Protein AF-A0A925GHF1-F1 (afdb_monomer_lite)

Sequence (136 aa):
MNEKDTELIEQYLLGELVHDRLQEVEVRLITDERFRQEVDVQRAIVRQAKKMGREELRQRLQRLEERLNPPTGQGPDGETRQVAPHPAAAPTPANTHPNPFRSFAIAASVLLVLVAGMVYLCKQQDSPSPVADESR

Radius of gyration: 30.59 Å; chains: 1; bounding box: 52×55×96 Å

Secondary structure (DSSP, 8-state):
--HHHHHHHHHHHHT---HHHHHHHHHHHHH-HHHHHHHHHHHHHHHHHHHHHHHHHHHHHHHHHHHHS------------------------------THHHHHHHHHHHHHHHHHHHHHHHHHTS---------

Structure (mmCIF, N/CA/C/O backbone):
data_AF-A0A925GHF1-F1
#
_entry.id   AF-A0A925GHF1-F1
#
loop_
_atom_site.group_PDB
_atom_site.id
_atom_site.type_symbol
_atom_site.label_atom_id
_atom_site.label_alt_id
_atom_site.label_comp_id
_atom_site.label_asym_id
_atom_site.label_entity_id
_atom_site.label_seq_id
_atom_site.pdbx_PDB_ins_code
_atom_site.Cartn_x
_atom_site.Cartn_y
_atom_site.Cartn_z
_atom_site.occupancy
_atom_site.B_iso_or_equiv
_atom_site.auth_seq_id
_atom_site.auth_comp_id
_atom_site.auth_asym_id
_atom_site.auth_atom_id
_atom_site.pdbx_PDB_model_num
ATOM 1 N N . MET A 1 1 ? 12.070 9.728 -4.502 1.00 60.97 1 MET A N 1
ATOM 2 C CA . MET A 1 1 ? 10.871 8.898 -4.709 1.00 60.97 1 MET A CA 1
ATOM 3 C C . MET A 1 1 ? 10.199 9.488 -5.927 1.00 60.97 1 MET A C 1
ATOM 5 O O . MET A 1 1 ? 10.114 10.710 -5.985 1.00 60.97 1 MET A O 1
ATOM 9 N N . ASN A 1 2 ? 9.916 8.686 -6.944 1.00 82.81 2 ASN A N 1
ATOM 10 C CA . ASN A 1 2 ? 9.336 9.189 -8.183 1.00 82.81 2 ASN A CA 1
ATOM 11 C C . ASN A 1 2 ? 7.816 9.114 -8.031 1.00 82.81 2 ASN A C 1
ATOM 13 O O . ASN A 1 2 ? 7.300 8.036 -7.764 1.00 82.81 2 ASN A O 1
ATOM 17 N N . GLU A 1 3 ? 7.106 10.230 -8.169 1.00 84.81 3 GLU A N 1
ATOM 18 C CA . GLU A 1 3 ? 5.647 10.278 -7.959 1.00 84.81 3 GLU A CA 1
ATOM 19 C C . GLU A 1 3 ? 4.903 9.276 -8.854 1.00 84.81 3 GLU A C 1
ATOM 21 O O . GLU A 1 3 ? 3.932 8.654 -8.431 1.00 84.81 3 GLU A O 1
ATOM 26 N N . LYS A 1 4 ? 5.438 9.035 -10.057 1.00 87.88 4 LYS A N 1
ATOM 27 C CA . LYS A 1 4 ? 4.922 8.038 -11.002 1.00 87.88 4 LYS A CA 1
ATOM 28 C C . LYS A 1 4 ? 5.056 6.600 -10.501 1.00 87.88 4 LYS A C 1
ATOM 30 O O . LYS A 1 4 ? 4.205 5.773 -10.807 1.00 87.88 4 LYS A O 1
ATOM 35 N N . ASP A 1 5 ? 6.121 6.299 -9.759 1.00 90.12 5 ASP A N 1
ATOM 36 C CA . ASP A 1 5 ? 6.316 4.964 -9.188 1.00 90.12 5 ASP A CA 1
ATOM 37 C C . ASP A 1 5 ? 5.340 4.740 -8.033 1.00 90.12 5 ASP A C 1
ATOM 39 O O . ASP A 1 5 ? 4.746 3.670 -7.947 1.00 90.12 5 ASP A O 1
ATOM 43 N N . THR A 1 6 ? 5.095 5.764 -7.209 1.00 91.81 6 THR A N 1
ATOM 44 C CA . THR A 1 6 ? 4.091 5.695 -6.141 1.00 91.81 6 THR A CA 1
ATOM 45 C C . THR A 1 6 ? 2.708 5.357 -6.698 1.00 91.81 6 THR A C 1
ATOM 47 O O . THR A 1 6 ? 2.098 4.390 -6.252 1.00 91.81 6 THR A O 1
ATOM 50 N N . GLU A 1 7 ? 2.241 6.095 -7.710 1.00 93.31 7 GLU A N 1
ATOM 51 C CA . GLU A 1 7 ? 0.925 5.869 -8.326 1.00 93.31 7 GLU A CA 1
ATOM 52 C C . GLU A 1 7 ? 0.814 4.467 -8.951 1.00 93.31 7 GLU A C 1
ATOM 54 O O . GLU A 1 7 ? -0.194 3.774 -8.791 1.00 93.31 7 GLU A O 1
ATOM 59 N N . LEU A 1 8 ? 1.874 4.008 -9.624 1.00 93.81 8 LEU A N 1
ATOM 60 C CA . LEU A 1 8 ? 1.917 2.678 -10.228 1.00 93.81 8 LEU A CA 1
ATOM 61 C C . LEU A 1 8 ? 1.814 1.566 -9.170 1.00 93.81 8 LEU A C 1
ATOM 63 O O . LEU A 1 8 ? 1.101 0.580 -9.369 1.00 93.81 8 LEU A O 1
ATOM 67 N N . ILE A 1 9 ? 2.503 1.727 -8.036 1.00 95.00 9 ILE A N 1
ATOM 68 C CA . ILE A 1 9 ? 2.452 0.778 -6.917 1.00 95.00 9 ILE A CA 1
ATOM 69 C C . ILE A 1 9 ? 1.063 0.780 -6.272 1.00 95.00 9 ILE A C 1
ATOM 71 O O . ILE A 1 9 ? 0.543 -0.290 -5.953 1.00 95.00 9 ILE A O 1
ATOM 75 N N . GLU A 1 10 ? 0.432 1.942 -6.108 1.00 94.06 10 GLU A N 1
ATOM 76 C CA . GLU A 1 10 ? -0.927 2.039 -5.567 1.00 94.06 10 GLU A CA 1
ATOM 77 C C . GLU A 1 10 ? -1.930 1.283 -6.446 1.00 94.06 10 GLU A C 1
ATOM 79 O O . GLU A 1 10 ? -2.631 0.395 -5.952 1.00 94.06 10 GLU A O 1
ATOM 84 N N . GLN A 1 11 ? -1.930 1.543 -7.757 1.00 94.88 11 GLN A N 1
ATOM 85 C CA . GLN A 1 11 ? -2.785 0.834 -8.716 1.00 94.88 11 GLN A CA 1
ATOM 86 C C . GLN A 1 11 ? -2.514 -0.680 -8.706 1.00 94.88 11 GLN A C 1
ATOM 88 O O . GLN A 1 11 ? -3.450 -1.484 -8.754 1.00 94.88 11 GLN A O 1
ATOM 93 N N . TYR A 1 12 ? -1.245 -1.090 -8.583 1.00 95.56 12 TYR A N 1
ATOM 94 C CA . TYR A 1 12 ? -0.863 -2.499 -8.448 1.00 95.56 12 TYR A CA 1
ATOM 95 C C . TYR A 1 12 ? -1.446 -3.142 -7.183 1.00 95.56 12 TYR A C 1
ATOM 97 O O . TYR A 1 12 ? -2.026 -4.226 -7.246 1.00 95.56 12 TYR A O 1
ATOM 105 N N . LEU A 1 13 ? -1.330 -2.483 -6.027 1.00 94.94 13 LEU A N 1
ATOM 106 C CA . LEU A 1 13 ? -1.819 -3.006 -4.746 1.00 94.94 13 LEU A CA 1
ATOM 107 C C . LEU A 1 13 ? -3.351 -3.024 -4.644 1.00 94.94 13 LEU A C 1
ATOM 109 O O . LEU A 1 13 ? -3.899 -3.827 -3.878 1.00 94.94 13 LEU A O 1
ATOM 113 N N . LEU A 1 14 ? -4.030 -2.155 -5.393 1.00 93.50 14 LEU A N 1
ATOM 114 C CA . LEU A 1 14 ? -5.487 -2.135 -5.526 1.00 93.50 14 LEU A CA 1
ATOM 115 C C . LEU A 1 14 ? -6.008 -3.147 -6.560 1.00 93.50 14 LEU A C 1
ATOM 117 O O . LEU A 1 14 ? -7.182 -3.508 -6.505 1.00 93.50 14 LEU A O 1
ATOM 121 N N . GLY A 1 15 ? -5.143 -3.667 -7.437 1.00 93.12 15 GLY A N 1
ATOM 122 C CA . GLY A 1 15 ? -5.532 -4.581 -8.516 1.00 93.12 15 GLY A CA 1
ATOM 123 C C . GLY A 1 15 ? -6.210 -3.873 -9.692 1.00 93.12 15 GLY A C 1
ATOM 124 O O . GLY A 1 15 ? -6.980 -4.494 -10.417 1.00 93.12 15 GLY A O 1
ATOM 125 N N . GLU A 1 16 ? -5.939 -2.580 -9.867 1.00 94.75 16 GLU A N 1
ATOM 126 C CA . GLU A 1 16 ? -6.549 -1.720 -10.891 1.00 94.75 16 GLU A CA 1
ATOM 127 C C . GLU A 1 16 ? -5.707 -1.634 -12.175 1.00 94.75 16 GLU A C 1
ATOM 129 O O . GLU A 1 16 ? -6.120 -1.022 -13.160 1.00 94.75 16 GLU A O 1
ATOM 134 N N . LEU A 1 17 ? -4.524 -2.258 -12.192 1.00 92.38 17 LEU A N 1
ATOM 135 C CA . LEU A 1 17 ? -3.661 -2.272 -13.369 1.00 92.38 17 LEU A CA 1
ATOM 136 C C . LEU A 1 17 ? -4.218 -3.155 -14.489 1.00 92.38 17 LEU A C 1
ATOM 138 O O . LEU A 1 17 ? -4.564 -4.320 -14.297 1.00 92.38 17 LEU A O 1
ATOM 142 N N . VAL A 1 18 ? -4.204 -2.599 -15.699 1.00 92.62 18 VAL A N 1
ATOM 143 C CA . VAL A 1 18 ? -4.401 -3.338 -16.951 1.00 92.62 18 VAL A CA 1
ATOM 144 C C . VAL A 1 18 ? -3.192 -4.224 -17.273 1.00 92.62 18 VAL A C 1
ATOM 146 O O . VAL A 1 18 ? -2.076 -3.955 -16.828 1.00 92.62 18 VAL A O 1
ATOM 149 N N . HIS A 1 19 ? -3.419 -5.271 -18.072 1.00 86.88 19 HIS A N 1
ATOM 150 C CA . HIS A 1 19 ? -2.485 -6.385 -18.284 1.00 86.88 19 HIS A CA 1
ATOM 151 C C . HIS A 1 19 ? -1.055 -5.954 -18.661 1.00 86.88 19 HIS A C 1
ATOM 153 O O . HIS A 1 19 ? -0.101 -6.399 -18.029 1.00 86.88 19 HIS A O 1
ATOM 159 N N . ASP A 1 20 ? -0.904 -5.023 -19.608 1.00 88.31 20 ASP A N 1
ATOM 160 C CA . ASP A 1 20 ? 0.414 -4.571 -20.079 1.00 88.31 20 ASP A CA 1
ATOM 161 C C . ASP A 1 20 ? 1.232 -3.888 -18.969 1.00 88.31 20 ASP A C 1
ATOM 163 O O . ASP A 1 20 ? 2.431 -4.124 -18.822 1.00 88.31 20 ASP A O 1
ATOM 167 N N . ARG A 1 21 ? 0.574 -3.076 -18.132 1.00 91.25 21 ARG A N 1
ATOM 168 C CA . ARG A 1 21 ? 1.228 -2.392 -17.004 1.00 91.25 21 ARG A CA 1
ATOM 169 C C . ARG A 1 21 ? 1.477 -3.324 -15.826 1.00 91.25 21 ARG A C 1
ATOM 171 O O . ARG A 1 21 ? 2.441 -3.137 -15.090 1.00 91.25 21 ARG A O 1
ATOM 178 N N . LEU A 1 22 ? 0.623 -4.330 -15.641 1.00 94.69 22 LEU A N 1
ATOM 179 C CA . LEU A 1 22 ? 0.842 -5.362 -14.634 1.00 94.69 22 LEU A CA 1
ATOM 180 C C . LEU A 1 22 ? 2.139 -6.125 -14.929 1.00 94.69 22 LEU A C 1
ATOM 182 O O . LEU A 1 22 ? 2.965 -6.285 -14.034 1.00 94.69 22 LEU A O 1
ATOM 186 N N . GLN A 1 23 ? 2.349 -6.516 -16.188 1.00 95.00 23 GLN A N 1
ATOM 187 C CA . GLN A 1 23 ? 3.566 -7.209 -16.602 1.00 95.00 23 GLN A CA 1
ATOM 188 C C . GLN A 1 23 ? 4.819 -6.343 -16.398 1.00 95.00 23 GLN A C 1
ATOM 190 O O . GLN A 1 23 ? 5.843 -6.844 -15.933 1.00 95.00 23 GLN A O 1
ATOM 195 N N . GLU A 1 24 ? 4.743 -5.039 -16.684 1.00 93.25 24 GLU A N 1
ATOM 196 C CA . GLU A 1 24 ? 5.834 -4.097 -16.402 1.00 93.25 24 GLU A CA 1
ATOM 197 C C . GLU A 1 24 ? 6.206 -4.092 -14.911 1.00 93.25 24 GLU A C 1
ATOM 199 O O . GLU A 1 24 ? 7.380 -4.220 -14.556 1.00 93.25 24 GLU A O 1
ATOM 204 N N . VAL A 1 25 ? 5.208 -3.994 -14.031 1.00 95.19 25 VAL A N 1
ATOM 205 C CA . VAL A 1 25 ? 5.411 -4.014 -12.577 1.00 95.19 25 VAL A CA 1
ATOM 206 C C . VAL A 1 25 ? 6.000 -5.344 -12.116 1.00 95.19 25 VAL A C 1
ATOM 208 O O . VAL A 1 25 ? 6.928 -5.348 -11.310 1.00 95.19 25 VAL A O 1
ATOM 211 N N . GLU A 1 26 ? 5.517 -6.472 -12.636 1.00 94.94 26 GLU A N 1
ATOM 212 C CA . GLU A 1 26 ? 6.041 -7.802 -12.305 1.00 94.94 26 GLU A CA 1
ATOM 213 C C . GLU A 1 26 ? 7.509 -7.964 -12.706 1.00 94.94 26 GLU A C 1
ATOM 215 O O . GLU A 1 26 ? 8.312 -8.468 -11.918 1.00 94.94 26 GLU A O 1
ATOM 220 N N . VAL A 1 27 ? 7.890 -7.476 -13.889 1.00 96.00 27 VAL A N 1
ATOM 221 C CA . VAL A 1 27 ? 9.293 -7.465 -14.320 1.00 96.00 27 VAL A CA 1
ATOM 222 C C . VAL A 1 27 ? 10.124 -6.579 -13.393 1.00 96.00 27 VAL A C 1
ATOM 224 O O . VAL A 1 27 ? 11.174 -7.016 -12.917 1.00 96.00 27 VAL A O 1
ATOM 227 N N . ARG A 1 28 ? 9.652 -5.365 -13.079 1.00 95.62 28 ARG A N 1
ATOM 228 C CA . ARG A 1 28 ? 10.356 -4.433 -12.181 1.00 95.62 28 ARG A CA 1
ATOM 229 C C . ARG A 1 28 ? 10.504 -4.976 -10.762 1.00 95.62 28 ARG A C 1
ATOM 231 O O . ARG A 1 28 ? 11.542 -4.771 -10.150 1.00 95.62 28 ARG A O 1
ATOM 238 N N . LEU A 1 29 ? 9.530 -5.722 -10.244 1.00 96.62 29 LEU A N 1
ATOM 239 C CA . LEU A 1 29 ? 9.633 -6.379 -8.933 1.00 96.62 29 LEU A CA 1
ATOM 240 C C . LEU A 1 29 ? 10.783 -7.394 -8.855 1.00 96.62 29 LEU A C 1
ATOM 242 O O . LEU A 1 29 ? 11.307 -7.649 -7.767 1.00 96.62 29 LEU A O 1
ATOM 246 N N . ILE A 1 30 ? 11.162 -7.987 -9.989 1.00 97.12 30 ILE A N 1
ATOM 247 C CA . ILE A 1 30 ? 12.254 -8.961 -10.077 1.00 97.12 30 ILE A CA 1
ATOM 248 C C . ILE A 1 30 ? 13.593 -8.249 -10.287 1.00 97.12 30 ILE A C 1
ATOM 250 O O . ILE A 1 30 ? 14.593 -8.641 -9.687 1.00 97.12 30 ILE A O 1
ATOM 254 N N . THR A 1 31 ? 13.619 -7.227 -11.143 1.00 97.06 31 THR A N 1
ATOM 255 C CA . THR A 1 31 ? 14.861 -6.600 -11.619 1.00 97.06 31 THR A CA 1
ATOM 256 C C . THR A 1 31 ? 15.300 -5.382 -10.808 1.00 97.06 31 THR A C 1
ATOM 258 O O . THR A 1 31 ? 16.494 -5.096 -10.757 1.00 97.06 31 THR A O 1
ATOM 261 N N . ASP A 1 32 ? 14.370 -4.682 -10.158 1.00 97.06 32 ASP A N 1
ATOM 262 C CA . ASP A 1 32 ? 14.619 -3.458 -9.398 1.00 97.06 32 ASP A CA 1
ATOM 263 C C . ASP A 1 32 ? 14.347 -3.683 -7.903 1.00 97.06 32 ASP A C 1
ATOM 265 O O . ASP A 1 32 ? 13.215 -3.672 -7.412 1.00 97.06 32 ASP A O 1
ATOM 269 N N . GLU A 1 33 ? 15.431 -3.874 -7.150 1.00 96.44 33 GLU A N 1
ATOM 270 C CA . GLU A 1 33 ? 15.378 -4.092 -5.705 1.00 96.44 33 GLU A CA 1
ATOM 271 C C . GLU A 1 33 ? 14.808 -2.890 -4.942 1.00 96.44 33 GLU A C 1
ATOM 273 O O . GLU A 1 33 ? 14.079 -3.074 -3.964 1.00 96.44 33 GLU A O 1
ATOM 278 N N . ARG A 1 34 ? 15.085 -1.662 -5.391 1.00 94.69 34 ARG A N 1
ATOM 279 C CA . ARG A 1 34 ? 14.562 -0.460 -4.735 1.00 94.69 34 ARG A CA 1
ATOM 280 C C . ARG A 1 34 ? 13.049 -0.387 -4.903 1.00 94.69 34 ARG A C 1
ATOM 282 O O . ARG A 1 34 ? 12.341 -0.148 -3.927 1.00 94.69 34 ARG A O 1
ATOM 289 N N . PHE A 1 35 ? 12.566 -0.631 -6.118 1.00 95.69 35 PHE A N 1
ATOM 290 C CA . PHE A 1 35 ? 11.136 -0.682 -6.410 1.00 95.69 35 PHE A CA 1
ATOM 291 C C . PHE A 1 35 ? 10.436 -1.783 -5.601 1.00 95.69 35 PHE A C 1
ATOM 293 O O . PHE A 1 35 ? 9.391 -1.544 -4.997 1.00 95.69 35 PHE A O 1
ATOM 300 N N . ARG A 1 36 ? 11.047 -2.970 -5.492 1.00 96.50 36 ARG A N 1
ATOM 301 C CA . ARG A 1 36 ? 10.535 -4.062 -4.649 1.00 96.50 36 ARG A CA 1
ATOM 302 C C . ARG A 1 36 ? 10.404 -3.659 -3.180 1.00 96.50 36 ARG A C 1
ATOM 304 O O . ARG A 1 36 ? 9.355 -3.888 -2.581 1.00 96.50 36 ARG A O 1
ATOM 311 N N . GLN A 1 37 ? 11.438 -3.043 -2.606 1.00 96.44 37 GLN A N 1
ATOM 312 C CA . GLN A 1 37 ? 11.399 -2.568 -1.218 1.00 96.44 37 GLN A CA 1
ATOM 313 C C . GLN A 1 37 ? 10.271 -1.551 -1.003 1.00 96.44 37 GLN A C 1
ATOM 315 O O . GLN A 1 37 ? 9.580 -1.595 0.014 1.00 96.44 37 GLN A O 1
ATOM 320 N N . GLU A 1 38 ? 10.046 -0.664 -1.970 1.00 94.25 38 GLU A N 1
ATOM 321 C CA . GLU A 1 38 ? 8.968 0.321 -1.918 1.00 94.25 38 GLU A CA 1
ATOM 322 C C . GLU A 1 38 ? 7.581 -0.338 -1.936 1.00 94.25 38 GLU A C 1
ATOM 324 O O . GLU A 1 38 ? 6.736 -0.038 -1.086 1.00 94.25 38 GLU A O 1
ATOM 329 N N . VAL A 1 39 ? 7.376 -1.309 -2.830 1.00 96.38 39 VAL A N 1
ATOM 330 C CA . VAL A 1 39 ? 6.145 -2.112 -2.892 1.00 96.38 39 VAL A CA 1
ATOM 331 C C . VAL A 1 39 ? 5.906 -2.847 -1.575 1.00 96.38 39 VAL A C 1
ATOM 333 O O . VAL A 1 39 ? 4.775 -2.877 -1.085 1.00 96.38 39 VAL A O 1
ATOM 336 N N . ASP A 1 40 ? 6.946 -3.413 -0.964 1.00 96.81 40 ASP A N 1
ATOM 337 C CA . ASP A 1 40 ? 6.827 -4.135 0.303 1.00 96.81 40 ASP A CA 1
ATOM 338 C C . ASP A 1 40 ? 6.425 -3.222 1.467 1.00 96.81 40 ASP A C 1
ATOM 340 O O . ASP A 1 40 ? 5.558 -3.594 2.271 1.00 96.81 40 ASP A O 1
ATOM 344 N N . VAL A 1 41 ? 6.989 -2.011 1.533 1.00 96.44 41 VAL A N 1
ATOM 345 C CA . VAL A 1 41 ? 6.606 -0.994 2.524 1.00 96.44 41 VAL A CA 1
ATOM 346 C C . VAL A 1 41 ? 5.139 -0.609 2.351 1.00 96.44 41 VAL A C 1
ATOM 348 O O . VAL A 1 41 ? 4.361 -0.699 3.306 1.00 96.44 41 VAL A O 1
ATOM 351 N N . GLN A 1 42 ? 4.720 -0.251 1.136 1.00 95.50 42 GLN A N 1
ATOM 352 C CA . GLN A 1 42 ? 3.329 0.127 0.879 1.00 95.50 42 GLN A CA 1
ATOM 353 C C . GLN A 1 42 ? 2.361 -1.038 1.145 1.00 95.50 42 GLN A C 1
ATOM 355 O O . GLN A 1 42 ? 1.319 -0.869 1.785 1.00 95.50 42 GLN A O 1
ATOM 360 N N . ARG A 1 43 ? 2.734 -2.267 0.774 1.00 96.44 43 ARG A N 1
ATOM 361 C CA . ARG A 1 43 ? 1.960 -3.480 1.066 1.00 96.44 43 ARG A CA 1
ATOM 362 C C . ARG A 1 43 ? 1.828 -3.731 2.568 1.00 96.44 43 ARG A C 1
ATOM 364 O O . ARG A 1 43 ? 0.791 -4.226 3.020 1.00 96.44 43 ARG A O 1
ATOM 371 N N .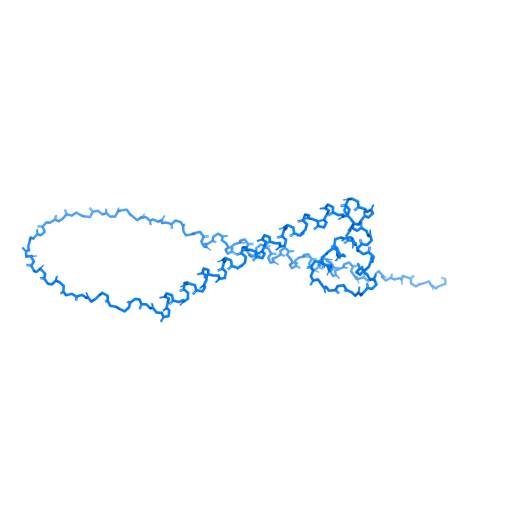 ALA A 1 44 ? 2.854 -3.440 3.366 1.00 96.44 44 ALA A N 1
ATOM 372 C CA . ALA A 1 44 ? 2.772 -3.529 4.822 1.00 96.44 44 ALA A CA 1
ATOM 373 C C . ALA A 1 44 ? 1.777 -2.506 5.391 1.00 96.44 44 ALA A C 1
ATOM 375 O O . ALA A 1 44 ? 0.913 -2.883 6.188 1.00 96.44 44 ALA A O 1
ATOM 376 N N . ILE A 1 45 ? 1.830 -1.259 4.913 1.00 95.44 45 ILE A N 1
ATOM 377 C CA . ILE A 1 45 ? 0.906 -0.187 5.310 1.00 95.44 45 ILE A CA 1
ATOM 378 C C . ILE A 1 45 ? -0.541 -0.578 4.989 1.00 95.44 45 ILE A C 1
ATOM 380 O O . ILE A 1 45 ? -1.389 -0.586 5.883 1.00 95.44 45 ILE A O 1
ATOM 384 N N . VAL A 1 46 ? -0.822 -0.996 3.750 1.00 93.56 46 VAL A N 1
ATOM 385 C CA . VAL A 1 46 ? -2.170 -1.407 3.319 1.00 93.56 46 VAL A CA 1
ATOM 386 C C . VAL A 1 46 ? -2.692 -2.579 4.155 1.00 93.56 46 VAL A C 1
ATOM 388 O O . VAL A 1 46 ? -3.851 -2.579 4.578 1.00 93.56 46 VAL A O 1
ATOM 391 N N . ARG A 1 47 ? -1.852 -3.584 4.440 1.00 95.19 47 ARG A N 1
ATOM 392 C CA . ARG A 1 47 ? -2.241 -4.724 5.289 1.00 95.19 47 ARG A CA 1
ATOM 393 C C . ARG A 1 47 ? -2.589 -4.286 6.709 1.00 95.19 47 ARG A C 1
ATOM 395 O O . ARG A 1 47 ? -3.595 -4.753 7.250 1.00 95.19 47 ARG A O 1
ATOM 402 N N . GLN A 1 48 ? -1.794 -3.395 7.295 1.00 96.38 48 GLN A N 1
ATOM 403 C CA . GLN A 1 48 ? -2.031 -2.889 8.643 1.00 96.38 48 GLN A CA 1
ATOM 404 C C . GLN A 1 48 ? -3.303 -2.035 8.706 1.00 96.38 48 GLN A C 1
ATOM 406 O O . GLN A 1 48 ? -4.137 -2.262 9.582 1.00 96.38 48 GLN A O 1
ATOM 411 N N . ALA A 1 49 ? -3.507 -1.137 7.740 1.00 94.44 49 ALA A N 1
ATOM 412 C CA . ALA A 1 49 ? -4.719 -0.328 7.634 1.00 94.44 49 ALA A CA 1
ATOM 413 C C . ALA A 1 49 ? -5.975 -1.208 7.511 1.00 94.44 49 ALA A C 1
ATOM 415 O O . ALA A 1 49 ? -6.932 -1.036 8.265 1.00 94.44 49 ALA A O 1
ATOM 416 N N . LYS A 1 50 ? -5.944 -2.235 6.647 1.00 94.56 50 LYS A N 1
ATOM 417 C CA . LYS A 1 50 ? -7.040 -3.214 6.517 1.00 94.56 50 LYS A CA 1
ATOM 418 C C . LYS A 1 50 ? -7.298 -3.967 7.824 1.00 94.56 50 LYS A C 1
ATOM 420 O O . LYS A 1 50 ? -8.450 -4.214 8.172 1.00 94.56 50 LYS A O 1
ATOM 425 N N . LYS A 1 51 ? -6.250 -4.350 8.561 1.00 96.44 51 LYS A N 1
ATOM 426 C CA . LYS A 1 51 ? -6.391 -5.028 9.858 1.00 96.44 51 LYS A CA 1
ATOM 427 C C . LYS A 1 51 ? -7.064 -4.123 10.890 1.00 96.44 51 LYS A C 1
ATOM 429 O O . LYS A 1 51 ? -8.015 -4.563 11.529 1.00 96.44 51 LYS A O 1
ATOM 434 N N . MET A 1 52 ? -6.598 -2.883 11.020 1.00 95.75 52 MET A N 1
ATOM 435 C CA . MET A 1 52 ? -7.161 -1.907 11.954 1.00 95.75 52 MET A CA 1
ATOM 436 C C . MET A 1 52 ? -8.613 -1.572 11.613 1.00 95.75 52 MET A C 1
ATOM 438 O O . MET A 1 52 ? -9.461 -1.613 12.497 1.00 95.75 52 MET A O 1
ATOM 442 N N . GLY A 1 53 ? -8.922 -1.346 10.333 1.00 95.19 53 GLY A N 1
ATOM 443 C CA . GLY A 1 53 ? -10.290 -1.068 9.892 1.00 95.19 53 GLY A CA 1
ATOM 444 C C . GLY A 1 53 ? -11.262 -2.214 10.193 1.00 95.19 53 GLY A C 1
ATOM 445 O O . GLY A 1 53 ? -12.388 -1.970 10.619 1.00 95.19 53 GLY A O 1
ATOM 446 N N . ARG A 1 54 ? -10.829 -3.476 10.048 1.00 96.19 54 ARG A N 1
ATOM 447 C CA . ARG A 1 54 ? -11.650 -4.639 10.436 1.00 96.19 54 ARG A CA 1
ATOM 448 C C . ARG A 1 54 ? -11.900 -4.705 11.939 1.00 96.19 54 ARG A C 1
ATOM 450 O O . ARG A 1 54 ? -13.014 -5.018 12.345 1.00 96.19 54 ARG A O 1
ATOM 457 N N . GLU A 1 55 ? -10.880 -4.437 12.746 1.00 96.25 55 GLU A N 1
ATOM 458 C CA . GLU A 1 55 ? -11.004 -4.436 14.205 1.00 96.25 55 GLU A CA 1
ATOM 459 C C . GLU A 1 55 ? -11.941 -3.318 14.678 1.00 96.25 55 GLU A C 1
ATOM 461 O O . GLU A 1 55 ? -12.849 -3.551 15.471 1.00 96.25 55 GLU A O 1
ATOM 466 N N . GLU A 1 56 ? -11.798 -2.119 14.116 1.00 95.69 56 GLU A N 1
ATOM 467 C CA . GLU A 1 56 ? -12.689 -1.002 14.412 1.00 95.69 56 GLU A CA 1
ATOM 468 C C . GLU A 1 56 ? -14.136 -1.304 14.003 1.00 95.69 56 GLU A C 1
ATOM 470 O O . GLU A 1 56 ? -15.067 -1.066 14.777 1.00 95.69 56 GLU A O 1
ATOM 475 N N . LEU A 1 57 ? -14.343 -1.871 12.811 1.00 95.00 57 LEU A N 1
ATOM 476 C CA . LEU A 1 57 ? -15.669 -2.285 12.360 1.00 95.00 57 LEU A CA 1
ATOM 477 C C . LEU A 1 57 ? -16.274 -3.327 13.308 1.00 95.00 57 LEU A C 1
ATOM 479 O O . LEU A 1 57 ? -17.440 -3.205 13.680 1.00 95.00 57 LEU A O 1
ATOM 483 N N . ARG A 1 58 ? -15.482 -4.310 13.749 1.00 95.62 58 ARG A N 1
ATOM 484 C CA . ARG A 1 58 ? -15.911 -5.324 14.718 1.00 95.62 58 ARG A CA 1
ATOM 485 C C . ARG A 1 58 ? -16.366 -4.687 16.031 1.00 95.62 58 ARG A C 1
ATOM 487 O O . ARG A 1 58 ? -17.448 -5.009 16.510 1.00 95.62 58 ARG A O 1
ATOM 494 N N . GLN A 1 59 ? -15.592 -3.753 16.577 1.00 95.38 59 GLN A N 1
ATOM 495 C CA . GLN A 1 59 ? -15.950 -3.046 17.812 1.00 95.38 59 GLN A CA 1
ATOM 496 C C . GLN A 1 59 ? -17.220 -2.202 17.649 1.00 95.38 59 GLN A C 1
ATOM 498 O O . GLN A 1 59 ? -18.055 -2.151 18.551 1.00 95.38 59 GLN A O 1
ATOM 503 N N . ARG A 1 60 ? -17.399 -1.547 16.495 1.00 93.44 60 ARG A N 1
ATOM 504 C CA . ARG A 1 60 ? -18.624 -0.792 16.191 1.00 93.44 60 ARG A CA 1
ATOM 505 C C . ARG A 1 60 ? -19.845 -1.708 16.111 1.00 93.44 60 ARG A C 1
ATOM 507 O O . ARG A 1 60 ? -20.888 -1.342 16.643 1.00 93.44 60 ARG A O 1
ATOM 514 N N . LEU A 1 61 ? -19.709 -2.883 15.493 1.00 93.81 61 LEU A N 1
ATOM 515 C CA . LEU A 1 61 ? -20.781 -3.878 15.414 1.00 93.81 61 LEU A CA 1
ATOM 516 C C . LEU A 1 61 ? -21.155 -4.425 16.795 1.00 93.81 61 LEU A C 1
ATOM 518 O O . LEU A 1 61 ? -22.338 -4.457 17.109 1.00 93.81 61 LEU A O 1
ATOM 522 N N . GLN A 1 62 ? -20.175 -4.753 17.643 1.00 92.69 62 GLN A N 1
ATOM 523 C CA . GLN A 1 62 ? -20.426 -5.205 19.021 1.00 92.69 62 GLN A CA 1
ATOM 524 C C . GLN A 1 62 ? -21.203 -4.164 19.836 1.00 92.69 62 GLN A C 1
ATOM 526 O O . GLN A 1 62 ? -22.215 -4.480 20.449 1.00 92.69 62 GLN A O 1
ATOM 531 N N . ARG A 1 63 ? -20.801 -2.889 19.771 1.00 92.12 63 ARG A N 1
ATOM 532 C CA . ARG A 1 63 ? -21.534 -1.802 20.446 1.00 92.12 63 ARG A CA 1
ATOM 533 C C . ARG A 1 63 ? -22.947 -1.611 19.896 1.00 92.12 63 ARG A C 1
ATOM 535 O O . ARG A 1 63 ? -23.834 -1.169 20.622 1.00 92.12 63 ARG A O 1
ATOM 542 N N . LEU A 1 64 ? -23.154 -1.861 18.602 1.00 90.25 64 LEU A N 1
ATOM 543 C CA . LEU A 1 64 ? -24.479 -1.784 17.989 1.00 90.25 64 LEU A CA 1
ATOM 544 C C . LEU A 1 64 ? -25.365 -2.939 18.472 1.00 90.25 64 LEU A C 1
ATOM 546 O O . LEU A 1 64 ? -26.525 -2.715 18.799 1.00 90.25 64 LEU A O 1
ATOM 550 N N . GLU A 1 65 ? -24.806 -4.145 18.557 1.00 90.31 65 GLU A N 1
ATOM 551 C CA . GLU A 1 65 ? -25.471 -5.338 19.081 1.00 90.31 65 GLU A CA 1
ATOM 552 C C . GLU A 1 65 ? -25.882 -5.154 20.547 1.00 90.31 65 GLU A C 1
ATOM 554 O O . GLU A 1 65 ? -27.050 -5.345 20.870 1.00 90.31 65 GLU A O 1
ATOM 559 N N . GLU A 1 66 ? -24.983 -4.666 21.408 1.00 88.75 66 GLU A N 1
ATOM 560 C CA . GLU A 1 66 ? -25.282 -4.342 22.815 1.00 88.75 66 GLU A CA 1
ATOM 561 C C . GLU A 1 66 ? -26.415 -3.314 22.962 1.00 88.75 66 GLU A C 1
ATOM 563 O O . GLU A 1 66 ? -27.206 -3.367 23.904 1.00 88.75 66 GLU A O 1
ATOM 568 N N . ARG A 1 67 ? -26.510 -2.360 22.028 1.00 84.25 67 ARG A N 1
ATOM 569 C CA . ARG A 1 67 ? -27.579 -1.350 22.010 1.00 84.25 67 ARG A CA 1
ATOM 570 C C . ARG A 1 67 ? -28.917 -1.901 21.535 1.00 84.25 67 ARG A C 1
ATOM 572 O O . ARG A 1 67 ? -29.952 -1.424 21.991 1.00 84.25 67 ARG A O 1
ATOM 579 N N . LEU A 1 68 ? -28.895 -2.829 20.582 1.00 82.88 68 LEU A N 1
ATOM 580 C CA . LEU A 1 68 ? -30.098 -3.424 19.995 1.00 82.88 68 LEU A CA 1
ATOM 581 C C . LEU A 1 68 ? -30.652 -4.563 20.855 1.00 82.88 68 LEU A C 1
ATOM 583 O O . LEU A 1 68 ? -31.861 -4.771 20.868 1.00 82.88 68 LEU A O 1
ATOM 587 N N . ASN A 1 69 ? -29.785 -5.250 21.595 1.00 73.62 69 ASN A N 1
ATOM 588 C CA . ASN A 1 69 ? -30.130 -6.279 22.566 1.00 73.62 69 ASN A CA 1
ATOM 589 C C . ASN A 1 69 ? -29.643 -5.842 23.960 1.00 73.62 69 ASN A C 1
ATOM 591 O O . ASN A 1 69 ? -28.694 -6.423 24.496 1.00 73.62 69 ASN A O 1
ATOM 595 N N . PRO A 1 70 ? -30.257 -4.803 24.567 1.00 66.94 70 PRO A N 1
ATOM 596 C CA . PRO A 1 70 ? -29.958 -4.487 25.954 1.00 66.94 70 PRO A CA 1
ATOM 597 C C . PRO A 1 70 ? -30.238 -5.748 26.785 1.00 66.94 70 PRO A C 1
ATOM 599 O O . PRO A 1 70 ? -31.280 -6.382 26.571 1.00 66.94 70 PRO A O 1
ATOM 602 N N . PRO A 1 71 ? -29.329 -6.151 27.693 1.00 64.06 71 PRO A N 1
ATOM 603 C CA . PRO A 1 71 ? -29.513 -7.347 28.501 1.00 64.06 71 PRO A CA 1
ATOM 604 C C . PRO A 1 71 ? -30.889 -7.280 29.158 1.00 64.06 71 PRO A C 1
ATOM 606 O O . PRO A 1 71 ? -31.188 -6.388 29.953 1.00 64.06 71 PRO A O 1
ATOM 609 N N . THR A 1 72 ? -31.763 -8.190 28.741 1.00 58.28 72 THR A N 1
ATOM 610 C CA . THR A 1 72 ? -33.137 -8.250 29.213 1.00 58.28 72 THR A CA 1
ATOM 611 C C . THR A 1 72 ? -33.101 -8.701 30.671 1.00 58.28 72 THR A C 1
ATOM 613 O O . THR A 1 72 ? -32.888 -9.872 30.951 1.00 58.28 72 THR A O 1
ATOM 616 N N . GLY A 1 73 ? -33.267 -7.751 31.593 1.00 53.97 73 GLY A N 1
ATOM 617 C CA . GLY A 1 73 ? -33.699 -7.986 32.971 1.00 53.97 73 GLY A CA 1
ATOM 618 C C . GLY A 1 73 ? -32.727 -8.721 33.902 1.00 53.97 73 GLY A C 1
ATOM 619 O O . GLY A 1 73 ? -32.879 -9.911 34.152 1.00 53.97 73 GLY A O 1
ATOM 620 N N . GLN A 1 74 ? -31.868 -7.970 34.596 1.00 45.94 74 GLN A N 1
ATOM 621 C CA . GLN A 1 74 ? -31.843 -8.119 36.055 1.00 45.94 74 GLN A CA 1
ATOM 622 C C . GLN A 1 74 ? -32.977 -7.244 36.585 1.00 45.94 74 GLN A C 1
ATOM 624 O O . GLN A 1 74 ? -32.884 -6.017 36.573 1.00 45.94 74 GLN A O 1
ATOM 629 N N . GLY A 1 75 ? -34.092 -7.886 36.930 1.00 40.47 75 GLY A N 1
ATOM 630 C CA . GLY A 1 75 ? -35.206 -7.221 37.587 1.00 40.47 75 GLY A CA 1
ATOM 631 C C . GLY A 1 75 ? -34.768 -6.607 38.925 1.00 40.47 75 GLY A C 1
ATOM 632 O O . GLY A 1 75 ? -33.872 -7.150 39.580 1.00 40.47 75 GLY A O 1
ATOM 633 N N . PRO A 1 76 ? -35.378 -5.479 39.327 1.00 58.72 76 PRO A N 1
ATOM 634 C CA . PRO A 1 76 ? -35.349 -5.020 40.710 1.00 58.72 76 PRO A CA 1
ATOM 635 C C . PRO A 1 76 ? -36.145 -6.019 41.574 1.00 58.72 76 PRO A C 1
ATOM 637 O O . PRO A 1 76 ? -36.783 -6.916 41.035 1.00 58.72 76 PRO A O 1
ATOM 640 N N . ASP A 1 77 ? -36.133 -5.853 42.894 1.00 51.03 77 ASP A N 1
ATOM 641 C CA . ASP A 1 77 ? -36.945 -6.608 43.876 1.00 51.03 77 ASP A CA 1
ATOM 642 C C . ASP A 1 77 ? -36.199 -7.730 44.622 1.00 51.03 77 ASP A C 1
ATOM 644 O O . ASP A 1 77 ? -36.644 -8.867 44.760 1.00 51.03 77 ASP A O 1
ATOM 648 N N . GLY A 1 78 ? -35.059 -7.357 45.205 1.00 42.78 78 GLY A N 1
ATOM 649 C CA . GLY A 1 78 ? -34.603 -7.902 46.484 1.00 42.78 78 GLY A CA 1
ATOM 650 C C . GLY A 1 78 ? -34.949 -6.921 47.603 1.00 42.78 78 GLY A C 1
ATOM 651 O O . GLY A 1 78 ? -34.113 -6.125 48.023 1.00 42.78 78 GLY A O 1
ATOM 652 N N . GLU A 1 79 ? -36.204 -6.938 48.044 1.00 47.44 79 GLU A N 1
ATOM 653 C CA . GLU A 1 79 ? -36.712 -6.179 49.184 1.00 47.44 79 GLU A CA 1
ATOM 654 C C . GLU A 1 79 ? -35.913 -6.524 50.455 1.00 47.44 79 GLU A C 1
ATOM 656 O O . GLU A 1 79 ? -36.062 -7.593 51.036 1.00 47.44 79 GLU A O 1
ATOM 661 N N . THR A 1 80 ? -35.044 -5.620 50.915 1.00 44.31 80 THR A N 1
ATOM 662 C CA . THR A 1 80 ? -34.597 -5.603 52.316 1.00 44.31 80 THR A CA 1
ATOM 663 C C . THR A 1 80 ? -34.818 -4.205 52.867 1.00 44.31 80 THR A C 1
ATOM 665 O O . THR A 1 80 ? -33.978 -3.312 52.793 1.00 44.31 80 THR A O 1
ATOM 668 N N . ARG A 1 81 ? -36.022 -4.015 53.400 1.00 44.06 81 ARG A N 1
ATOM 669 C CA . ARG A 1 81 ? -36.416 -2.880 54.225 1.00 44.06 81 ARG A CA 1
ATOM 670 C C . ARG A 1 81 ? -35.547 -2.883 55.487 1.00 44.06 81 ARG A C 1
ATOM 672 O O . ARG A 1 81 ? -35.805 -3.656 56.403 1.00 44.06 81 ARG A O 1
ATOM 679 N N . GLN A 1 82 ? -34.538 -2.018 55.557 1.00 43.75 82 GLN A N 1
ATOM 680 C CA . GLN A 1 82 ? -33.907 -1.664 56.829 1.00 43.75 82 GLN A CA 1
ATOM 681 C C . GLN A 1 82 ? -34.047 -0.162 57.065 1.00 43.75 82 GLN A C 1
ATOM 683 O O . GLN A 1 82 ? -33.66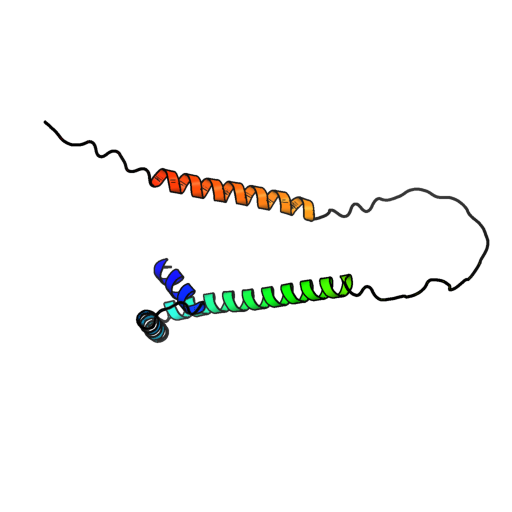4 0.674 56.252 1.00 43.75 82 GLN A O 1
ATOM 688 N N . VAL A 1 83 ? -34.731 0.142 58.161 1.00 49.00 83 VAL A N 1
ATOM 689 C CA . VAL A 1 83 ? -35.208 1.458 58.567 1.00 49.00 83 VAL A CA 1
ATOM 690 C C . VAL A 1 83 ? -34.157 2.135 59.456 1.00 49.00 83 VAL A C 1
ATOM 692 O O . VAL A 1 83 ? -33.729 1.531 60.434 1.00 49.00 83 VAL A O 1
ATOM 695 N N . ALA A 1 84 ? -33.899 3.418 59.147 1.00 45.16 84 ALA A N 1
ATOM 696 C CA . ALA A 1 84 ? -33.408 4.518 60.007 1.00 45.16 84 ALA A CA 1
ATOM 697 C C . ALA A 1 84 ? -31.895 4.612 60.346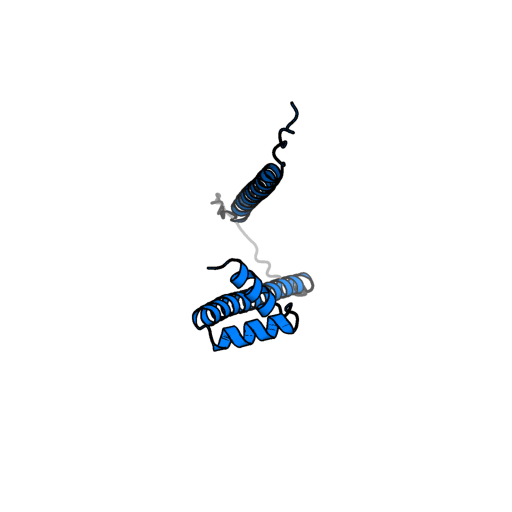 1.00 45.16 84 ALA A C 1
ATOM 699 O O . ALA A 1 84 ? -31.197 3.604 60.330 1.00 45.16 84 ALA A O 1
ATOM 700 N N . PRO A 1 85 ? -31.394 5.781 60.824 1.00 46.28 85 PRO A N 1
ATOM 701 C CA . PRO A 1 85 ? -31.609 7.175 60.382 1.00 46.28 85 PRO A CA 1
ATOM 702 C C . PRO A 1 85 ? -30.285 7.993 60.203 1.00 46.28 85 PRO A C 1
ATOM 704 O O . PRO A 1 85 ? -29.215 7.595 60.645 1.00 46.28 85 PRO A O 1
ATOM 707 N N . HIS A 1 86 ? -30.391 9.164 59.553 1.00 50.31 86 HIS A N 1
ATOM 708 C CA . HIS A 1 86 ? -29.383 10.222 59.255 1.00 50.31 86 HIS A CA 1
ATOM 709 C C . HIS A 1 86 ? -28.532 10.750 60.452 1.00 50.31 86 HIS A C 1
ATOM 711 O O . HIS A 1 86 ? -29.035 10.669 61.573 1.00 50.31 86 HIS A O 1
ATOM 717 N N . PRO A 1 87 ? -27.309 11.352 60.267 1.00 52.72 87 PRO A N 1
ATOM 718 C CA . PRO A 1 87 ? -27.164 12.730 59.723 1.00 52.72 87 PRO A CA 1
ATOM 719 C C . PRO A 1 87 ? -25.868 13.148 58.954 1.00 52.72 87 PRO A C 1
ATOM 721 O O . PRO A 1 87 ? -24.789 12.600 59.128 1.00 52.72 87 PRO A O 1
ATOM 724 N N . ALA A 1 88 ? -26.040 14.208 58.143 1.00 48.00 88 ALA A N 1
ATOM 725 C CA . ALA A 1 88 ? -25.149 15.340 57.799 1.00 48.00 88 ALA A CA 1
ATOM 726 C C . ALA A 1 88 ? -23.670 15.145 57.364 1.00 48.00 88 ALA A C 1
ATOM 728 O O . ALA A 1 88 ? -22.795 14.979 58.205 1.00 48.00 88 ALA A O 1
ATOM 729 N N . ALA A 1 89 ? -23.386 15.414 56.075 1.00 41.31 89 ALA A N 1
ATOM 730 C CA . ALA A 1 89 ? -22.301 16.305 55.605 1.00 41.31 89 ALA A CA 1
ATOM 731 C C . ALA A 1 89 ? -22.369 16.525 54.070 1.00 41.31 89 ALA A C 1
ATOM 733 O O . ALA A 1 89 ? -22.340 15.574 53.296 1.00 41.31 89 ALA A O 1
ATOM 734 N N . ALA A 1 90 ? -22.432 17.784 53.627 1.00 52.44 90 ALA A N 1
ATOM 735 C CA . ALA A 1 90 ? -21.980 18.234 52.295 1.00 52.44 90 ALA A CA 1
ATOM 736 C C . ALA A 1 90 ? -20.490 18.664 52.407 1.00 52.44 90 ALA A C 1
ATOM 738 O O . ALA A 1 90 ? -20.062 18.847 53.549 1.00 52.44 90 ALA A O 1
ATOM 739 N N . PRO A 1 91 ? -19.685 18.908 51.339 1.00 53.28 91 PRO A N 1
ATOM 740 C CA . PRO A 1 91 ? -19.988 19.018 49.906 1.00 53.28 91 PRO A CA 1
ATOM 741 C C . PRO A 1 91 ? -19.063 18.184 48.968 1.00 53.28 91 PRO A C 1
ATOM 743 O O . PRO A 1 91 ? -18.098 17.549 49.378 1.00 53.28 91 PRO A O 1
ATOM 746 N N . THR A 1 92 ? -19.386 18.225 47.672 1.00 50.59 92 THR A N 1
ATOM 747 C CA . THR A 1 92 ? -18.666 17.729 46.475 1.00 50.59 92 THR A CA 1
ATOM 748 C C . THR A 1 92 ? -17.136 17.881 46.472 1.00 50.59 92 THR A C 1
ATOM 750 O O . THR A 1 92 ? -16.613 18.897 46.926 1.00 50.59 92 THR A O 1
ATOM 753 N N . PRO A 1 93 ? -16.443 17.014 45.711 1.00 48.97 93 PRO A N 1
ATOM 754 C CA . PRO A 1 93 ? -15.681 17.548 44.582 1.00 48.97 93 PRO A CA 1
ATOM 755 C C . PRO A 1 93 ? -16.208 17.018 43.246 1.00 48.97 93 PRO A C 1
ATOM 757 O O . PRO A 1 93 ? -16.288 15.817 42.991 1.00 48.97 93 PRO A O 1
ATOM 760 N N . ALA A 1 94 ? -16.564 17.964 42.381 1.00 52.78 94 ALA A N 1
ATOM 761 C CA . ALA A 1 94 ? -16.813 17.734 40.974 1.00 52.78 94 ALA A CA 1
ATOM 762 C C . ALA A 1 94 ? -15.548 17.151 40.326 1.00 52.78 94 ALA A C 1
ATOM 764 O O . ALA A 1 94 ? -14.579 17.867 40.072 1.00 52.78 94 ALA A O 1
ATOM 765 N N . ASN A 1 95 ? -15.565 15.849 40.041 1.00 54.25 95 ASN A N 1
ATOM 766 C CA . ASN A 1 95 ? -14.642 15.241 39.090 1.00 54.25 95 ASN A CA 1
ATOM 767 C C . ASN A 1 95 ? -15.033 15.718 37.688 1.00 54.25 95 ASN A C 1
ATOM 769 O O . ASN A 1 95 ? -15.770 15.061 36.953 1.00 54.25 95 ASN A O 1
ATOM 773 N N . THR A 1 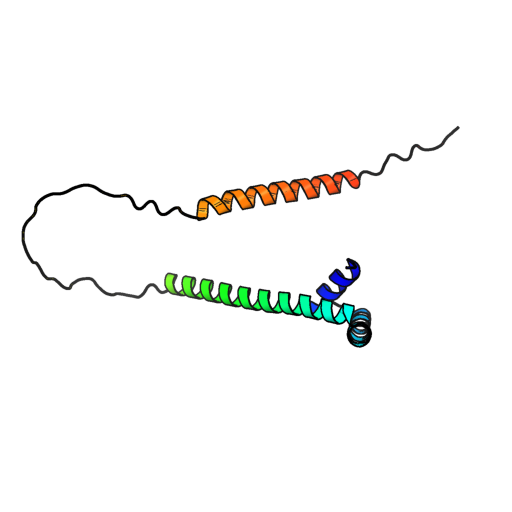96 ? -14.554 16.909 37.337 1.00 53.91 96 THR A N 1
ATOM 774 C CA . THR A 1 96 ? -14.528 17.399 35.963 1.00 53.91 96 THR A CA 1
ATOM 775 C C . THR A 1 96 ? -13.545 16.527 35.195 1.00 53.91 96 THR A C 1
ATOM 777 O O . THR A 1 96 ? -12.353 16.814 35.130 1.00 53.91 96 THR A O 1
ATOM 780 N N . HIS A 1 97 ? -14.043 15.430 34.632 1.00 54.50 97 HIS A N 1
ATOM 781 C CA . HIS A 1 97 ? -13.309 14.681 33.627 1.00 54.50 97 HIS A CA 1
ATOM 782 C C . HIS A 1 97 ? -13.160 15.604 32.403 1.00 54.50 97 HIS A C 1
ATOM 784 O O . HIS A 1 97 ? -14.178 16.038 31.851 1.00 54.50 97 HIS A O 1
ATOM 790 N N . PRO A 1 98 ? -11.939 15.961 31.966 1.00 54.66 98 PRO A N 1
ATOM 791 C CA . PRO A 1 98 ? -11.775 16.711 30.732 1.00 54.66 98 PRO A CA 1
ATOM 792 C C . PRO A 1 98 ? -12.238 15.814 29.582 1.00 54.66 98 PRO A C 1
ATOM 794 O O . PRO A 1 98 ? -11.597 14.821 29.250 1.00 54.66 98 PRO A O 1
ATOM 797 N N . ASN A 1 99 ? -13.399 16.134 29.010 1.00 58.78 99 ASN A N 1
ATOM 798 C CA . ASN A 1 99 ? -13.923 15.462 27.828 1.00 58.78 99 ASN A CA 1
ATOM 799 C C . ASN A 1 99 ? -12.977 15.734 26.642 1.00 58.78 99 ASN A C 1
ATOM 801 O O . ASN A 1 99 ? -12.925 16.876 26.173 1.00 58.78 99 ASN A O 1
ATOM 805 N N . PRO A 1 100 ? -12.278 14.721 26.093 1.00 56.75 100 PRO A N 1
ATOM 806 C CA . PRO A 1 100 ? -11.358 14.905 24.964 1.00 56.75 100 PRO A CA 1
ATOM 807 C C . PRO A 1 100 ? -12.082 15.309 23.667 1.00 56.75 100 PRO A C 1
ATOM 809 O O . PRO A 1 100 ? -11.462 15.779 22.716 1.00 56.75 100 PRO A O 1
ATOM 812 N N . PHE A 1 101 ? -13.410 15.184 23.629 1.00 51.78 101 PHE A N 1
ATOM 813 C CA . PHE A 1 101 ? -14.246 15.460 22.461 1.00 51.78 101 PHE A CA 1
ATOM 814 C C . PHE A 1 101 ? -14.272 16.931 22.020 1.00 51.78 101 PHE A C 1
ATOM 816 O O . PHE A 1 101 ? -14.548 17.198 20.853 1.00 51.78 101 PHE A O 1
ATOM 823 N N . ARG A 1 102 ? -13.950 17.893 22.898 1.00 50.41 102 ARG A N 1
ATOM 824 C CA . ARG A 1 102 ? -13.878 19.314 22.500 1.00 50.41 102 ARG A CA 1
ATOM 825 C C . ARG A 1 102 ? -12.592 19.665 21.745 1.00 50.41 102 ARG A C 1
ATOM 827 O O . ARG A 1 102 ? -12.619 20.575 20.923 1.00 50.41 102 ARG A O 1
ATOM 834 N N . SER A 1 103 ? -11.505 18.924 21.956 1.00 50.28 103 SER A N 1
ATOM 835 C CA . SER A 1 103 ? -10.228 19.168 21.269 1.00 50.28 103 SER A CA 1
ATOM 836 C C . SER A 1 103 ? -10.236 18.678 19.816 1.00 50.28 103 SER A C 1
ATOM 838 O O . SER A 1 103 ? -9.594 19.281 18.960 1.00 50.28 103 SER A O 1
ATOM 840 N N . PHE A 1 104 ? -11.007 17.629 19.505 1.00 51.16 104 PHE A N 1
ATOM 841 C CA . PHE A 1 104 ? -11.094 17.095 18.139 1.00 51.16 104 PHE A CA 1
ATOM 842 C C . PHE A 1 104 ? -11.870 18.001 17.173 1.00 51.16 104 PHE A C 1
ATOM 844 O O . PHE A 1 104 ? -11.540 18.047 15.989 1.00 51.16 104 PHE A O 1
ATOM 851 N N . ALA A 1 105 ? -12.854 18.764 17.661 1.00 51.94 105 ALA A N 1
ATOM 852 C CA . ALA A 1 105 ? -13.638 19.665 16.813 1.00 51.94 105 ALA A CA 1
ATOM 853 C C . ALA A 1 105 ? -12.787 20.806 16.221 1.00 51.94 105 ALA A C 1
ATOM 855 O O . ALA A 1 105 ? -12.976 21.178 15.066 1.00 51.94 105 ALA A O 1
ATOM 856 N N . ILE A 1 106 ? -11.809 21.310 16.982 1.00 53.31 106 ILE A N 1
ATOM 857 C CA . ILE A 1 106 ? -10.940 22.419 16.559 1.00 53.31 106 ILE A CA 1
ATOM 858 C C . ILE A 1 106 ? -9.918 21.947 15.510 1.00 53.31 106 ILE A C 1
ATOM 860 O O . ILE A 1 106 ? -9.641 22.656 14.542 1.00 53.31 106 ILE A O 1
ATOM 864 N N . ALA A 1 107 ? -9.389 20.727 15.650 1.00 53.22 107 ALA A N 1
ATOM 865 C CA . ALA A 1 107 ? -8.427 20.175 14.696 1.00 53.22 107 ALA A CA 1
ATOM 866 C C . ALA A 1 107 ? -9.055 19.930 13.310 1.00 53.22 107 ALA A C 1
ATOM 868 O O . ALA A 1 107 ? -8.448 20.251 12.288 1.00 53.22 107 ALA A O 1
ATOM 869 N N . ALA A 1 108 ? -10.295 19.429 13.268 1.00 59.03 108 ALA A N 1
ATOM 870 C CA . ALA A 1 108 ? -11.010 19.192 12.014 1.00 59.03 108 ALA A CA 1
ATOM 871 C C . ALA A 1 108 ? -11.315 20.495 11.251 1.00 59.03 108 ALA A C 1
ATOM 873 O O . ALA A 1 108 ? -11.194 20.533 10.026 1.00 59.03 108 ALA A O 1
ATOM 874 N N . SER A 1 109 ? -11.650 21.582 11.958 1.00 61.41 109 SER A N 1
ATOM 875 C CA . SER A 1 109 ? -11.908 22.880 11.320 1.00 61.41 109 SER A CA 1
ATOM 876 C C . SER A 1 109 ? -10.650 23.510 10.717 1.00 61.41 109 SER A C 1
ATOM 878 O O . SER A 1 109 ? -10.723 24.082 9.633 1.00 61.41 109 SER A O 1
ATOM 880 N N . VAL A 1 110 ? -9.487 23.366 11.363 1.00 67.00 110 VAL A N 1
ATOM 881 C CA . VAL A 1 110 ? -8.214 23.874 10.815 1.00 67.00 110 VAL A CA 1
ATOM 882 C C . VAL A 1 110 ? -7.811 23.093 9.562 1.00 67.00 110 VAL A C 1
ATOM 884 O O . VAL A 1 110 ? -7.374 23.690 8.579 1.00 67.00 110 VAL A O 1
ATOM 887 N N . LEU A 1 111 ? -8.021 21.773 9.559 1.00 72.81 111 LEU A N 1
ATOM 888 C CA . LEU A 1 111 ? -7.717 20.929 8.404 1.00 72.81 111 LEU A CA 1
ATOM 889 C C . LEU A 1 111 ? -8.592 21.284 7.190 1.00 72.81 111 LEU A C 1
ATOM 891 O O . LEU A 1 111 ? -8.078 21.400 6.081 1.00 72.81 111 LEU A O 1
ATOM 895 N N . LEU A 1 112 ? -9.890 21.534 7.398 1.00 72.94 112 LEU A N 1
ATOM 896 C CA . LEU A 1 112 ? -10.803 21.955 6.328 1.00 72.94 112 LEU A CA 1
ATOM 897 C C . LEU A 1 112 ? -10.415 23.308 5.717 1.00 72.94 112 LEU A C 1
ATOM 899 O O . LEU A 1 112 ? -10.449 23.449 4.496 1.00 72.94 112 LEU A O 1
ATOM 903 N N . VAL A 1 113 ? -10.006 24.283 6.537 1.00 75.31 113 VAL A N 1
ATOM 904 C CA . VAL A 1 113 ? -9.563 25.599 6.043 1.00 75.31 113 VAL A CA 1
ATOM 905 C C . VAL A 1 113 ? -8.256 25.487 5.254 1.00 75.31 113 VAL A C 1
ATOM 907 O O . VAL A 1 113 ? -8.129 26.111 4.202 1.00 75.31 113 VAL A O 1
ATOM 910 N N . LEU A 1 114 ? -7.306 24.659 5.701 1.00 78.56 114 LEU A N 1
ATOM 911 C CA . LEU A 1 114 ? -6.049 24.437 4.978 1.00 78.56 114 LEU A CA 1
ATOM 912 C C . LEU A 1 114 ? -6.262 23.722 3.639 1.00 78.56 114 LEU A C 1
ATOM 914 O O . LEU A 1 114 ? -5.677 24.126 2.636 1.00 78.56 114 LEU A O 1
ATOM 918 N N . VAL A 1 115 ? -7.128 22.704 3.600 1.00 81.00 115 VAL A N 1
ATOM 919 C CA . VAL A 1 115 ? -7.456 21.990 2.356 1.00 81.00 115 VAL A CA 1
ATOM 920 C C . VAL A 1 115 ? -8.190 22.911 1.379 1.00 81.00 115 VAL A C 1
ATOM 922 O O . VAL A 1 115 ? -7.821 22.974 0.209 1.00 81.00 115 VAL A O 1
ATOM 925 N N . ALA A 1 116 ? -9.173 23.687 1.848 1.00 78.00 116 ALA A N 1
ATOM 926 C CA . ALA A 1 116 ? -9.874 24.656 1.004 1.00 78.00 116 ALA A CA 1
ATOM 927 C C . ALA A 1 116 ? -8.933 25.754 0.472 1.00 78.00 116 ALA A C 1
ATOM 929 O O . ALA A 1 116 ? -9.023 26.125 -0.699 1.0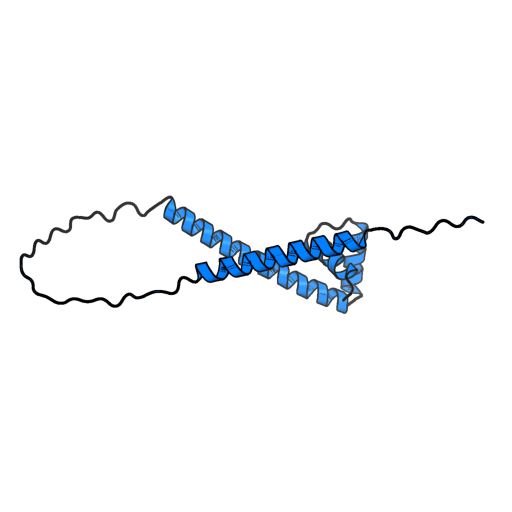0 78.00 116 ALA A O 1
ATOM 930 N N . GLY A 1 117 ? -7.997 26.233 1.299 1.00 79.88 117 GLY A N 1
ATOM 931 C CA . GLY A 1 117 ? -6.976 27.201 0.894 1.00 79.88 117 GLY A CA 1
ATOM 932 C C . GLY A 1 117 ? -6.015 26.654 -0.165 1.00 79.88 117 GLY A C 1
ATOM 933 O O . GLY A 1 117 ? -5.755 27.332 -1.157 1.00 79.88 117 GLY A O 1
ATOM 934 N N . MET A 1 118 ? -5.544 25.413 -0.006 1.00 80.88 118 MET A N 1
ATOM 935 C CA . MET A 1 118 ? -4.691 24.739 -0.996 1.00 80.88 118 MET A CA 1
ATOM 936 C C . MET A 1 118 ? -5.405 24.567 -2.341 1.00 80.88 118 MET A C 1
ATOM 938 O O . MET A 1 118 ? -4.848 24.918 -3.377 1.00 80.88 118 MET A O 1
ATOM 942 N N . VAL A 1 119 ? -6.664 24.114 -2.336 1.00 80.31 119 VAL A N 1
ATOM 943 C CA . VAL A 1 119 ? -7.460 23.968 -3.568 1.00 80.31 119 VAL A CA 1
ATOM 944 C C . VAL A 1 119 ? -7.665 25.318 -4.264 1.00 80.31 119 VAL A C 1
ATOM 946 O O . VAL A 1 119 ? -7.573 25.400 -5.489 1.00 80.31 119 VAL A O 1
ATOM 949 N N . TYR A 1 120 ? -7.909 26.388 -3.504 1.00 76.88 120 TYR A N 1
ATOM 950 C CA . TYR A 1 120 ? -8.069 27.732 -4.060 1.00 76.88 120 TYR A CA 1
ATOM 951 C C . TYR A 1 120 ? -6.769 28.274 -4.679 1.00 76.88 120 TYR A C 1
ATOM 953 O O . TYR A 1 120 ? -6.805 28.861 -5.760 1.00 76.88 120 TYR A O 1
ATOM 961 N N . LEU A 1 121 ? -5.620 28.037 -4.036 1.00 72.81 121 LEU A N 1
ATOM 962 C CA . LEU A 1 121 ? -4.309 28.440 -4.555 1.00 72.81 121 LEU A CA 1
ATOM 963 C C . LEU A 1 121 ? -3.929 27.671 -5.826 1.00 72.81 121 LEU A C 1
ATOM 965 O O . LEU A 1 121 ? -3.492 28.292 -6.793 1.00 72.81 121 LEU A O 1
ATOM 969 N N . CYS A 1 122 ? -4.173 26.358 -5.872 1.00 69.06 122 CYS A N 1
ATOM 970 C CA . CYS A 1 122 ? -3.968 25.570 -7.089 1.00 69.06 122 CYS A CA 1
ATOM 971 C C . CYS A 1 122 ? -4.833 26.089 -8.246 1.00 69.06 122 CYS A C 1
ATOM 973 O O . CYS A 1 122 ? -4.353 26.195 -9.370 1.00 69.06 122 CYS A O 1
ATOM 975 N N . LYS A 1 123 ? -6.077 26.505 -7.973 1.00 65.94 123 LYS A N 1
ATOM 976 C CA . LYS A 1 123 ? -6.953 27.058 -9.012 1.00 65.94 123 LYS A CA 1
ATOM 977 C C . LYS A 1 123 ? -6.526 28.426 -9.549 1.00 65.94 123 LYS A C 1
ATOM 979 O O . LYS A 1 123 ? -6.895 28.754 -10.672 1.00 65.94 123 LYS A O 1
ATOM 984 N N . GLN A 1 124 ? -5.778 29.231 -8.790 1.00 61.44 124 GLN A N 1
ATOM 985 C CA . GLN A 1 124 ? -5.263 30.507 -9.303 1.00 61.44 124 GLN A CA 1
ATOM 986 C C . GLN A 1 124 ? -4.075 30.330 -10.255 1.00 61.44 124 GLN A C 1
ATOM 988 O O . GLN A 1 124 ? -3.935 31.124 -11.184 1.00 61.44 124 GLN A O 1
ATOM 993 N N . GLN A 1 125 ? -3.260 29.287 -10.074 1.00 58.88 125 GLN A N 1
ATOM 994 C CA . GLN A 1 125 ? -2.128 28.998 -10.964 1.00 58.88 125 GLN A CA 1
ATOM 995 C C . GLN A 1 125 ? -2.544 28.533 -12.367 1.00 58.88 125 GLN A C 1
ATOM 997 O O . GLN A 1 125 ? -1.766 28.700 -13.300 1.00 58.88 125 GLN A O 1
ATOM 1002 N N . ASP A 1 126 ? -3.772 28.037 -12.530 1.00 56.81 126 ASP A N 1
ATOM 1003 C CA . ASP A 1 126 ? -4.350 27.660 -13.828 1.00 56.81 126 ASP A CA 1
ATOM 1004 C C . ASP A 1 126 ? -4.927 28.847 -14.620 1.00 56.81 126 ASP A C 1
ATOM 1006 O O . ASP A 1 126 ? -5.567 28.649 -15.652 1.00 56.81 126 ASP A O 1
ATOM 1010 N N . SER A 1 127 ? -4.728 30.092 -14.173 1.00 54.22 127 SER A N 1
ATOM 1011 C CA . SER A 1 127 ? -5.095 31.254 -14.989 1.00 54.22 127 SER A CA 1
ATOM 1012 C C . SER A 1 127 ? -4.029 31.447 -16.074 1.00 54.22 127 SER A C 1
ATOM 1014 O O . SER A 1 127 ? -2.912 31.854 -15.741 1.00 54.22 127 SER A O 1
ATOM 1016 N N . PRO A 1 128 ? -4.318 31.163 -17.360 1.00 57.22 128 PRO A N 1
ATOM 1017 C CA . PRO A 1 128 ? -3.343 31.364 -18.418 1.00 57.22 128 PRO A CA 1
ATOM 1018 C C . PRO A 1 128 ? -2.987 32.848 -18.480 1.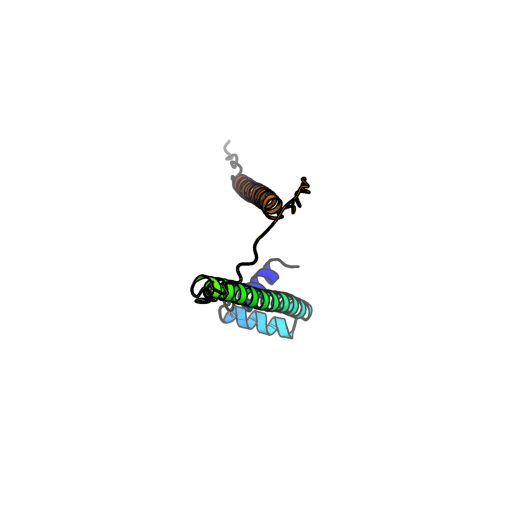00 57.22 128 PRO A C 1
ATOM 1020 O O . PRO A 1 128 ? -3.864 33.709 -18.594 1.00 57.22 128 PRO A O 1
ATOM 1023 N N . SER A 1 129 ? -1.687 33.135 -18.387 1.00 59.78 129 SER A N 1
ATOM 1024 C CA . SER A 1 129 ? -1.137 34.456 -18.680 1.00 59.78 129 SER A CA 1
ATOM 1025 C C . SER A 1 129 ? -1.715 34.927 -20.017 1.00 59.78 129 SER A C 1
ATOM 1027 O O . SER A 1 129 ? -1.655 34.154 -20.980 1.00 59.78 129 SER A O 1
ATOM 1029 N N . PRO A 1 130 ? -2.292 36.140 -20.115 1.00 57.19 130 PRO A N 1
ATOM 1030 C CA . PRO A 1 130 ? -2.705 36.666 -21.401 1.00 57.19 130 PRO A CA 1
ATOM 1031 C C . PRO A 1 130 ? -1.442 36.780 -22.252 1.00 57.19 130 PRO A C 1
ATOM 1033 O O . PRO A 1 130 ? -0.563 37.600 -21.984 1.00 57.19 130 PRO A O 1
ATOM 1036 N N . VAL A 1 131 ? -1.327 35.888 -23.234 1.00 58.88 131 VAL A N 1
ATOM 1037 C CA . VAL A 1 131 ? -0.343 35.982 -24.304 1.00 58.88 131 VAL A CA 1
ATOM 1038 C C . VAL A 1 131 ? -0.617 37.328 -24.956 1.00 58.88 131 VAL A C 1
ATOM 1040 O O . VAL A 1 131 ? -1.664 37.519 -25.573 1.00 58.88 131 VAL A O 1
ATOM 1043 N N . ALA A 1 132 ? 0.266 38.292 -24.700 1.00 58.91 132 ALA A N 1
ATOM 1044 C CA . ALA A 1 132 ? 0.266 39.554 -25.407 1.00 58.91 132 ALA A CA 1
ATOM 1045 C C . ALA A 1 132 ? 0.525 39.213 -26.872 1.00 58.91 132 ALA A C 1
ATOM 1047 O O . ALA A 1 132 ? 1.634 38.841 -27.251 1.00 58.91 132 ALA A O 1
ATOM 1048 N N . ASP A 1 133 ? -0.566 39.236 -27.628 1.00 62.69 133 ASP A N 1
ATOM 1049 C CA . ASP A 1 133 ? -0.603 39.048 -29.061 1.00 62.69 133 ASP A CA 1
ATOM 1050 C C . ASP A 1 133 ? 0.268 40.119 -29.723 1.00 62.69 133 ASP A C 1
ATOM 1052 O O . ASP A 1 133 ? 0.190 41.317 -29.430 1.00 62.69 133 ASP A O 1
ATOM 1056 N N . GLU A 1 134 ? 1.147 39.627 -30.576 1.00 67.50 134 GLU A N 1
ATOM 1057 C CA . GLU A 1 134 ? 2.063 40.356 -31.422 1.00 67.50 134 GLU A CA 1
ATOM 1058 C C . GLU A 1 134 ? 1.266 40.949 -32.588 1.00 67.50 134 GLU A C 1
ATOM 1060 O O . GLU A 1 134 ? 0.687 40.208 -33.378 1.00 67.50 134 GLU A O 1
ATOM 1065 N N . SER A 1 135 ? 1.246 42.276 -32.758 1.00 66.50 135 SER A N 1
ATOM 1066 C CA . SER A 1 135 ? 0.999 42.866 -34.081 1.00 66.50 135 SER A CA 1
ATOM 1067 C C . SER A 1 135 ? 1.381 44.344 -34.181 1.00 66.50 135 SER A C 1
ATOM 1069 O O . SER A 1 135 ? 0.680 45.211 -33.658 1.00 66.50 135 SER A O 1
ATOM 1071 N N . ARG A 1 136 ? 2.400 44.557 -35.028 1.00 55.44 136 ARG A N 1
ATOM 1072 C CA . ARG A 1 136 ? 2.875 45.777 -35.714 1.00 55.44 136 ARG A CA 1
ATOM 1073 C C . ARG A 1 136 ? 3.972 46.610 -35.066 1.00 55.44 136 ARG A C 1
ATOM 1075 O O . ARG A 1 136 ? 3.742 47.211 -34.000 1.00 55.44 136 ARG A O 1
#

pLDDT: mean 75.77, std 19.36, range [40.47, 97.12]

Foldseek 3Di:
DDVVLVVLLVCQLVVNDDDVSVVVLVVCCVVPPVSVVVSVVVNVVVVVVVVVVVVVVVVVVVVVVCVVCVPPDPDDDPDDDDDDDDDDDDDDDPPPDPDCVVVVVVVVVVVVVVVVVVVVVVVVVPPDDPPPDDDD